Protein AF-A0A953UTH2-F1 (afdb_monomer)

Structure (mmCIF, N/CA/C/O backbone):
data_AF-A0A953UTH2-F1
#
_entry.id   AF-A0A953UTH2-F1
#
loop_
_atom_site.group_PDB
_atom_site.id
_atom_site.type_symbol
_atom_site.label_atom_id
_atom_site.label_alt_id
_atom_site.label_comp_id
_atom_site.label_asym_id
_atom_site.label_entity_id
_atom_site.label_seq_id
_atom_site.pdbx_PDB_ins_code
_atom_site.Cartn_x
_atom_site.Cartn_y
_atom_site.Cartn_z
_atom_site.occupancy
_atom_site.B_iso_or_equiv
_atom_site.auth_seq_id
_atom_site.auth_comp_id
_atom_site.auth_asym_id
_atom_site.auth_atom_id
_atom_site.pdbx_PDB_model_num
ATOM 1 N N . MET A 1 1 ? 0.845 -8.537 -8.048 1.00 80.19 1 MET A N 1
ATOM 2 C CA . MET A 1 1 ? 2.291 -8.497 -7.733 1.00 80.19 1 MET A CA 1
ATOM 3 C C . MET A 1 1 ? 3.089 -8.947 -8.942 1.00 80.19 1 MET A C 1
ATOM 5 O O . MET A 1 1 ? 4.082 -8.308 -9.252 1.00 80.19 1 MET A O 1
ATOM 9 N N . ASP A 1 2 ? 2.593 -9.951 -9.661 1.00 87.56 2 ASP A N 1
ATOM 10 C CA . ASP A 1 2 ? 3.202 -10.517 -10.870 1.00 87.56 2 ASP A CA 1
ATOM 11 C C . ASP A 1 2 ? 3.555 -9.470 -11.932 1.00 87.56 2 ASP A C 1
ATOM 13 O O . ASP A 1 2 ? 4.654 -9.512 -12.459 1.00 87.56 2 ASP A O 1
ATOM 17 N N . GLU A 1 3 ? 2.706 -8.463 -12.167 1.00 87.25 3 GLU A N 1
ATOM 18 C CA . GLU A 1 3 ? 3.009 -7.370 -13.111 1.00 87.25 3 GLU A CA 1
ATOM 19 C C . GLU A 1 3 ? 4.287 -6.587 -12.754 1.00 87.25 3 GLU A C 1
ATOM 21 O O . GLU A 1 3 ? 5.078 -6.258 -13.633 1.00 87.25 3 GLU A O 1
ATOM 26 N N . ILE A 1 4 ? 4.512 -6.304 -11.464 1.00 86.69 4 ILE A N 1
ATOM 27 C CA . ILE A 1 4 ? 5.718 -5.602 -10.991 1.00 86.69 4 ILE A CA 1
ATOM 28 C C . ILE A 1 4 ? 6.945 -6.490 -11.198 1.00 86.69 4 ILE A C 1
ATOM 30 O O . ILE A 1 4 ? 7.982 -6.030 -11.669 1.00 86.69 4 ILE A O 1
ATOM 34 N N . TRP A 1 5 ? 6.818 -7.766 -10.838 1.00 93.25 5 TRP A N 1
ATOM 35 C CA . TRP A 1 5 ? 7.903 -8.730 -10.953 1.00 93.25 5 TRP A CA 1
ATOM 36 C C . TRP A 1 5 ? 8.285 -8.977 -12.417 1.00 93.25 5 TRP A C 1
ATOM 38 O O . TRP A 1 5 ? 9.459 -8.903 -12.762 1.00 93.25 5 TRP A O 1
ATOM 48 N N . GLU A 1 6 ? 7.296 -9.170 -13.291 1.00 90.81 6 GLU A N 1
ATOM 49 C CA . GLU A 1 6 ? 7.459 -9.338 -14.738 1.00 90.81 6 GLU A CA 1
ATOM 50 C C . GLU A 1 6 ? 8.127 -8.119 -15.384 1.00 90.81 6 GLU A C 1
ATOM 52 O O . GLU A 1 6 ? 9.027 -8.267 -16.208 1.00 90.81 6 GLU A O 1
ATOM 57 N N . PHE A 1 7 ? 7.737 -6.909 -14.976 1.00 88.44 7 PHE A N 1
ATOM 58 C CA . PHE A 1 7 ? 8.353 -5.684 -15.478 1.00 88.44 7 PHE A CA 1
ATOM 59 C C . PHE A 1 7 ? 9.834 -5.580 -15.091 1.00 88.44 7 PHE A C 1
ATOM 61 O O . PHE A 1 7 ? 10.669 -5.259 -15.933 1.00 88.44 7 PHE A O 1
ATOM 68 N N . ILE A 1 8 ? 10.176 -5.864 -13.828 1.00 88.94 8 ILE A N 1
ATOM 69 C CA . ILE A 1 8 ? 11.556 -5.735 -13.338 1.00 88.94 8 ILE A CA 1
ATOM 70 C C . ILE A 1 8 ? 12.439 -6.876 -13.856 1.00 88.94 8 ILE A C 1
ATOM 72 O O . ILE A 1 8 ? 13.580 -6.628 -14.244 1.00 88.94 8 ILE A O 1
ATOM 76 N N . ARG A 1 9 ? 11.939 -8.120 -13.903 1.00 93.06 9 ARG A N 1
ATOM 77 C CA . ARG A 1 9 ? 12.760 -9.287 -14.280 1.00 93.06 9 ARG A CA 1
ATOM 78 C C . ARG A 1 9 ? 13.285 -9.220 -15.707 1.00 93.06 9 ARG A C 1
ATOM 80 O O . ARG A 1 9 ? 14.274 -9.881 -16.006 1.00 93.06 9 ARG A O 1
ATOM 87 N N . ALA A 1 10 ? 12.589 -8.488 -16.582 1.00 93.44 10 ALA A N 1
ATOM 88 C CA . ALA A 1 10 ? 13.001 -8.287 -17.964 1.00 93.44 10 ALA A CA 1
ATOM 89 C C . ALA A 1 10 ? 14.379 -7.607 -18.048 1.00 93.44 10 ALA A C 1
ATOM 91 O O . ALA A 1 10 ? 15.106 -7.834 -19.011 1.00 93.44 10 ALA A O 1
ATOM 92 N N . ASP A 1 11 ? 14.735 -6.822 -17.026 1.00 93.19 11 ASP A N 1
ATOM 93 C CA . ASP A 1 11 ? 16.048 -6.199 -16.861 1.00 93.19 11 ASP A CA 1
ATOM 94 C C . ASP A 1 11 ? 16.918 -6.963 -15.846 1.00 93.19 11 ASP A C 1
ATOM 96 O O . ASP A 1 11 ? 18.080 -7.269 -16.111 1.00 93.19 11 ASP A O 1
ATOM 100 N N . ASN A 1 12 ? 16.359 -7.317 -14.679 1.00 93.94 12 ASN A N 1
ATOM 101 C CA . ASN A 1 12 ? 17.104 -7.971 -13.604 1.00 93.94 12 ASN A CA 1
ATOM 102 C C . ASN A 1 12 ? 16.210 -8.839 -12.698 1.00 93.94 12 ASN A C 1
ATOM 104 O O . ASN A 1 12 ? 15.403 -8.336 -11.911 1.00 93.94 12 ASN A O 1
ATOM 108 N N . LEU A 1 13 ? 16.403 -10.160 -12.768 1.00 94.06 13 LEU A N 1
ATOM 109 C CA . LEU A 1 13 ? 15.654 -11.145 -11.982 1.00 94.06 13 LEU A CA 1
ATOM 110 C C . LEU A 1 13 ? 15.862 -10.988 -10.464 1.00 94.06 13 LEU A C 1
ATOM 112 O O . LEU A 1 13 ? 14.887 -10.930 -9.716 1.00 94.06 13 LEU A O 1
ATOM 116 N N . ASP A 1 14 ? 17.108 -10.837 -10.010 1.00 96.12 14 ASP A N 1
ATOM 117 C CA . ASP A 1 14 ? 17.427 -10.683 -8.583 1.00 96.12 14 ASP A CA 1
ATOM 118 C C . ASP A 1 14 ? 16.806 -9.405 -7.998 1.00 96.12 14 ASP A C 1
ATOM 120 O O . ASP A 1 14 ? 16.375 -9.363 -6.840 1.00 96.12 14 ASP A O 1
ATOM 124 N N . ALA A 1 15 ? 16.750 -8.338 -8.800 1.00 93.12 15 ALA A N 1
ATOM 125 C CA . ALA A 1 15 ? 16.095 -7.095 -8.417 1.00 93.12 15 ALA A CA 1
ATOM 126 C C . ALA A 1 15 ? 14.575 -7.269 -8.298 1.00 93.12 15 ALA A C 1
ATOM 128 O O . ALA A 1 15 ? 13.969 -6.674 -7.399 1.00 93.12 15 ALA A O 1
ATOM 129 N N . ALA A 1 16 ? 13.963 -8.087 -9.158 1.00 92.25 16 ALA A N 1
ATOM 130 C CA . ALA A 1 16 ? 12.538 -8.394 -9.101 1.00 92.25 16 ALA A CA 1
ATOM 131 C C . ALA A 1 16 ? 12.195 -9.155 -7.812 1.00 92.25 16 ALA A C 1
ATOM 133 O O . ALA A 1 16 ? 11.324 -8.719 -7.052 1.00 92.25 16 ALA A O 1
ATOM 134 N N . ASP A 1 17 ? 12.944 -10.217 -7.507 1.00 95.31 17 ASP A N 1
ATOM 135 C CA . ASP 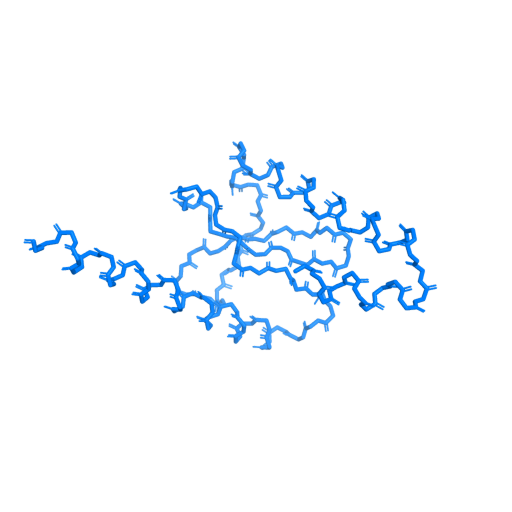A 1 17 ? 12.756 -11.023 -6.296 1.00 95.31 17 ASP A CA 1
ATOM 136 C C . ASP A 1 17 ? 12.938 -10.191 -5.027 1.00 95.31 17 ASP A C 1
ATOM 138 O O . ASP A 1 17 ? 12.085 -10.198 -4.132 1.00 95.31 17 ASP A O 1
ATOM 142 N N . ARG A 1 18 ? 14.014 -9.397 -4.967 1.00 95.69 18 ARG A N 1
ATOM 143 C CA . ARG A 1 18 ? 14.274 -8.510 -3.828 1.00 95.69 18 ARG A CA 1
ATOM 144 C C . ARG A 1 18 ? 13.160 -7.483 -3.649 1.00 95.69 18 ARG A C 1
ATOM 146 O O . ARG A 1 18 ? 12.730 -7.243 -2.523 1.00 95.69 18 ARG A O 1
ATOM 153 N N . THR A 1 19 ? 12.668 -6.898 -4.740 1.00 94.38 19 THR A N 1
ATOM 154 C CA . THR A 1 19 ? 11.593 -5.899 -4.683 1.00 94.38 19 THR A CA 1
ATOM 155 C C . THR A 1 19 ? 10.308 -6.499 -4.119 1.00 94.38 19 THR A C 1
ATOM 157 O O . THR A 1 19 ? 9.706 -5.914 -3.218 1.00 94.38 19 THR A O 1
ATOM 160 N N . ILE A 1 20 ? 9.906 -7.687 -4.582 1.00 95.06 20 ILE A N 1
ATOM 161 C CA . ILE A 1 20 ? 8.720 -8.370 -4.052 1.00 95.06 20 ILE A CA 1
ATOM 162 C C . ILE A 1 20 ? 8.910 -8.746 -2.578 1.00 95.06 20 ILE A C 1
ATOM 164 O O . ILE A 1 20 ? 8.006 -8.519 -1.770 1.00 95.06 20 ILE A O 1
ATOM 168 N N . ALA A 1 21 ? 10.085 -9.254 -2.198 1.00 96.62 21 ALA A N 1
ATOM 169 C CA . ALA A 1 21 ? 10.386 -9.601 -0.811 1.00 96.62 21 ALA A CA 1
ATOM 170 C C . ALA A 1 21 ? 10.302 -8.384 0.129 1.00 96.62 21 ALA A C 1
ATOM 172 O O . ALA A 1 21 ? 9.695 -8.469 1.199 1.00 96.62 21 ALA A O 1
ATOM 173 N N . GLU A 1 22 ? 10.853 -7.237 -0.276 1.00 96.69 22 GLU A N 1
ATOM 174 C CA . GLU A 1 22 ? 10.796 -5.995 0.500 1.00 96.69 22 GLU A CA 1
ATOM 175 C C . GLU A 1 22 ? 9.358 -5.464 0.628 1.00 96.69 22 GLU A C 1
ATOM 177 O O . GLU A 1 22 ? 8.944 -5.086 1.726 1.00 96.69 22 GLU A O 1
ATOM 182 N N . ILE A 1 23 ? 8.561 -5.501 -0.449 1.00 95.81 23 ILE A N 1
ATOM 183 C CA . ILE A 1 23 ? 7.141 -5.108 -0.421 1.00 95.81 23 ILE A CA 1
ATOM 184 C C . ILE A 1 23 ? 6.352 -5.989 0.555 1.00 95.81 23 ILE A C 1
ATOM 186 O O . ILE A 1 23 ? 5.612 -5.476 1.398 1.00 95.81 23 ILE A O 1
ATOM 190 N N . LEU A 1 24 ? 6.525 -7.312 0.480 1.00 95.38 24 LEU A N 1
ATOM 191 C CA . LEU A 1 24 ? 5.852 -8.254 1.377 1.00 95.38 24 LEU A CA 1
ATOM 192 C C . LEU A 1 24 ? 6.285 -8.062 2.833 1.00 95.38 24 LEU A C 1
ATOM 194 O O . LEU A 1 24 ? 5.442 -8.107 3.731 1.00 95.38 24 LEU A O 1
ATOM 198 N N . SER A 1 25 ? 7.574 -7.816 3.073 1.00 96.50 25 SER A N 1
ATOM 199 C CA . SER A 1 25 ? 8.091 -7.485 4.402 1.00 96.50 25 SER A CA 1
ATOM 200 C C . SER A 1 25 ? 7.433 -6.214 4.945 1.00 96.50 25 SER A C 1
ATOM 202 O O . SER A 1 25 ? 6.878 -6.230 6.043 1.00 96.50 25 SER A O 1
ATOM 204 N N . GLY A 1 26 ? 7.372 -5.149 4.136 1.00 95.31 26 GLY A N 1
ATOM 205 C CA . GLY A 1 26 ? 6.700 -3.898 4.485 1.00 95.31 26 GLY A CA 1
ATOM 206 C C . GLY A 1 26 ? 5.238 -4.108 4.876 1.00 95.31 26 GLY A C 1
ATOM 207 O O . GLY A 1 26 ? 4.822 -3.647 5.937 1.00 95.31 26 GLY A O 1
ATOM 208 N N . ILE A 1 27 ? 4.478 -4.882 4.093 1.00 94.56 27 ILE A N 1
ATOM 209 C CA . ILE A 1 27 ? 3.080 -5.223 4.411 1.00 94.56 27 ILE A CA 1
ATOM 210 C C . ILE A 1 27 ? 2.978 -5.972 5.745 1.00 94.56 27 ILE A C 1
ATOM 212 O O . ILE A 1 27 ? 2.117 -5.650 6.562 1.00 94.56 27 ILE A O 1
ATOM 216 N N . ARG A 1 28 ? 3.866 -6.940 6.006 1.00 94.94 28 ARG A N 1
ATOM 217 C CA . ARG A 1 28 ? 3.870 -7.696 7.271 1.00 94.94 28 ARG A CA 1
ATOM 218 C C . ARG A 1 28 ? 4.089 -6.796 8.485 1.00 94.94 28 ARG A C 1
ATOM 220 O O . ARG A 1 28 ? 3.480 -7.051 9.519 1.00 94.94 28 ARG A O 1
ATOM 227 N N . THR A 1 29 ? 4.880 -5.726 8.362 1.00 94.19 29 THR A N 1
ATOM 228 C CA . THR A 1 29 ? 5.061 -4.763 9.467 1.00 94.19 29 THR A CA 1
ATOM 229 C C . THR A 1 29 ? 3.788 -3.978 9.797 1.00 94.19 29 THR A C 1
ATOM 231 O O . THR A 1 29 ? 3.619 -3.545 10.934 1.00 94.19 29 THR A O 1
ATOM 234 N N . LEU A 1 30 ? 2.866 -3.830 8.836 1.00 94.38 30 LEU A N 1
ATOM 235 C CA . LEU A 1 30 ? 1.607 -3.103 9.030 1.00 94.38 30 LEU A CA 1
ATOM 236 C C . LEU A 1 30 ? 0.561 -3.905 9.798 1.00 94.38 30 LEU A C 1
ATOM 238 O O . LEU A 1 30 ? -0.317 -3.308 10.408 1.00 94.38 30 LEU A O 1
ATOM 242 N N . VAL A 1 31 ? 0.630 -5.238 9.773 1.00 91.69 31 VAL A N 1
ATOM 243 C CA . VAL A 1 31 ? -0.350 -6.099 10.452 1.00 91.69 31 VAL A CA 1
ATOM 244 C C . VAL A 1 31 ? -0.434 -5.804 11.957 1.00 91.69 31 VAL A C 1
ATOM 246 O O . VAL A 1 31 ? -1.541 -5.564 12.437 1.00 91.69 31 VAL A O 1
ATOM 249 N N . PRO A 1 32 ? 0.681 -5.771 12.716 1.00 94.19 32 PRO A N 1
ATOM 250 C CA . PRO A 1 32 ? 0.634 -5.404 14.131 1.00 94.19 32 PRO A CA 1
ATOM 251 C C . PRO A 1 32 ? 0.451 -3.896 14.372 1.00 94.19 32 PRO A C 1
ATOM 253 O O . PRO A 1 32 ? -0.048 -3.513 15.428 1.00 94.19 32 PRO A O 1
ATOM 256 N N . PHE A 1 33 ? 0.828 -3.038 13.415 1.00 93.06 33 PHE A N 1
ATOM 257 C CA . PHE A 1 33 ? 0.829 -1.578 13.579 1.00 93.06 33 PHE A CA 1
ATOM 258 C C . PHE A 1 33 ? 0.150 -0.846 12.406 1.00 93.06 33 PHE A C 1
ATOM 260 O O . PHE A 1 33 ? 0.782 -0.039 11.717 1.00 93.06 33 PHE A O 1
ATOM 267 N N . PRO A 1 34 ? -1.162 -1.046 12.180 1.00 92.19 34 PRO A N 1
ATOM 268 C CA . PRO A 1 34 ? -1.859 -0.475 11.023 1.00 92.19 34 PRO A CA 1
ATOM 269 C C . PRO A 1 34 ? -1.942 1.061 11.058 1.00 92.19 34 PRO A C 1
ATOM 271 O O . PRO A 1 34 ? -2.222 1.705 10.052 1.00 92.19 34 PRO A O 1
ATOM 274 N N . GLY A 1 35 ? -1.683 1.688 12.208 1.00 92.81 35 GLY A N 1
ATOM 275 C CA . GLY A 1 35 ? -1.692 3.143 12.352 1.00 92.81 35 GLY A CA 1
ATOM 276 C C . GLY A 1 35 ? -0.448 3.866 11.817 1.00 92.81 35 GLY A C 1
ATOM 277 O O . GLY A 1 35 ? -0.491 5.090 11.700 1.00 92.81 35 GLY A O 1
ATOM 278 N N . GLN A 1 36 ? 0.644 3.158 11.498 1.00 92.00 36 GLN A N 1
ATOM 279 C CA . GLN A 1 36 ? 1.951 3.786 11.233 1.00 92.00 36 GLN A CA 1
ATOM 280 C C . GLN A 1 36 ? 2.066 4.479 9.864 1.00 92.00 36 GLN A C 1
ATOM 282 O O . GLN A 1 36 ? 2.946 5.310 9.664 1.00 92.00 36 GLN A O 1
ATOM 287 N N . GLY A 1 37 ? 1.197 4.142 8.906 1.00 91.81 37 GLY A N 1
ATOM 288 C CA . GLY A 1 37 ? 1.233 4.740 7.569 1.00 91.81 37 GLY A CA 1
ATOM 289 C C . GLY A 1 37 ? 0.706 6.171 7.536 1.00 91.81 37 GLY A C 1
ATOM 290 O O . GLY A 1 37 ? -0.155 6.561 8.333 1.00 91.81 37 GLY A O 1
ATOM 291 N N . HIS A 1 38 ? 1.175 6.940 6.555 1.00 91.00 38 HIS A N 1
ATOM 292 C CA . HIS A 1 38 ? 0.671 8.280 6.282 1.00 91.00 38 HIS A CA 1
ATOM 293 C C . HIS A 1 38 ? -0.793 8.209 5.867 1.00 91.00 38 HIS A C 1
ATOM 295 O O . HIS A 1 38 ? -1.173 7.356 5.070 1.00 91.00 38 HIS A O 1
ATOM 301 N N . ARG A 1 39 ? -1.626 9.104 6.401 1.00 88.00 39 ARG A N 1
ATOM 302 C CA . ARG A 1 39 ? -3.004 9.236 5.922 1.00 88.00 39 ARG A CA 1
ATOM 303 C C . ARG A 1 39 ? -2.977 9.680 4.466 1.00 88.00 39 ARG A C 1
ATOM 305 O O . ARG A 1 39 ? -2.168 10.531 4.104 1.00 88.00 39 ARG A O 1
ATOM 312 N N . CYS A 1 40 ? -3.899 9.146 3.680 1.00 78.38 40 CYS A N 1
ATOM 313 C CA . CYS A 1 40 ? -4.155 9.593 2.322 1.00 78.38 40 CYS A CA 1
ATOM 314 C C . CYS A 1 40 ? -5.506 10.329 2.289 1.00 78.38 40 CYS A C 1
ATOM 316 O O . CYS A 1 40 ? -6.480 9.787 1.762 1.00 78.38 40 CYS A O 1
ATOM 318 N N . PRO A 1 41 ? -5.619 11.507 2.943 1.00 63.09 41 PRO A N 1
ATOM 319 C CA . PRO A 1 41 ? -6.835 12.293 2.838 1.00 63.09 41 PRO A CA 1
ATOM 320 C C . PRO A 1 41 ? -7.013 12.701 1.369 1.00 63.09 41 PRO A C 1
ATOM 322 O O . PRO A 1 41 ? -6.035 12.948 0.667 1.00 63.09 41 PRO A O 1
ATOM 325 N N . ASP A 1 42 ? -8.259 12.722 0.910 1.00 63.25 42 ASP A N 1
ATOM 326 C CA . ASP A 1 42 ? -8.696 13.260 -0.388 1.00 63.25 42 ASP A CA 1
ATOM 327 C C . ASP A 1 42 ? -8.624 12.335 -1.615 1.00 63.25 42 ASP A C 1
ATOM 329 O O . ASP A 1 42 ? -9.070 12.734 -2.693 1.00 63.25 42 ASP A O 1
ATOM 333 N N . LEU A 1 43 ? -8.142 11.089 -1.502 1.00 66.62 43 LEU A N 1
ATOM 334 C CA . LEU A 1 43 ? -8.162 10.164 -2.652 1.00 66.62 43 LEU A CA 1
ATOM 335 C C . LEU A 1 43 ? -9.356 9.194 -2.662 1.00 66.62 43 LEU A C 1
ATOM 337 O O . LEU A 1 43 ? -9.773 8.784 -3.750 1.00 66.62 43 LEU A O 1
ATOM 341 N N . THR A 1 44 ? -9.922 8.863 -1.497 1.00 67.50 44 THR A N 1
ATOM 342 C CA . THR A 1 44 ? -10.921 7.789 -1.290 1.00 67.50 44 THR A CA 1
ATOM 343 C C . THR A 1 44 ? -11.974 8.152 -0.241 1.00 67.50 44 THR A C 1
ATOM 345 O O . THR A 1 44 ? -11.759 9.070 0.549 1.00 67.50 44 THR A O 1
ATOM 348 N N . SER A 1 45 ? -13.107 7.437 -0.214 1.00 71.38 45 SER A N 1
ATOM 349 C CA . SER A 1 45 ? -14.177 7.667 0.777 1.00 71.38 45 SER A CA 1
ATOM 350 C C . SER A 1 45 ? -13.859 7.100 2.165 1.00 71.38 45 SER A C 1
ATOM 352 O O . SER A 1 45 ? -14.299 7.652 3.172 1.00 71.38 45 SER A O 1
ATOM 354 N N . ARG A 1 46 ? -13.068 6.025 2.244 1.00 74.56 46 ARG A N 1
ATOM 355 C CA . ARG A 1 46 ? -12.522 5.471 3.489 1.00 74.56 46 ARG A CA 1
ATOM 356 C C . ARG A 1 46 ? -11.170 6.104 3.835 1.00 74.56 46 ARG A C 1
ATOM 358 O O . ARG A 1 46 ? -10.409 6.469 2.931 1.00 74.56 46 ARG A O 1
ATOM 365 N N . PRO A 1 47 ? -10.821 6.170 5.136 1.00 80.88 47 PRO A N 1
ATOM 366 C CA . PRO A 1 47 ? -9.525 6.653 5.594 1.00 80.88 47 PRO A CA 1
ATOM 367 C C . PRO A 1 47 ? -8.426 5.633 5.267 1.00 80.88 47 PRO A C 1
ATOM 369 O O . PRO A 1 47 ? -8.028 4.823 6.103 1.00 80.88 47 PRO A O 1
ATOM 372 N N . LEU A 1 48 ? -7.922 5.663 4.034 1.00 89.38 48 LEU A N 1
ATOM 373 C CA . LEU A 1 48 ? -6.765 4.863 3.655 1.00 89.38 48 LEU A CA 1
ATOM 374 C C . LEU A 1 48 ? -5.478 5.448 4.236 1.00 89.38 48 LEU A C 1
ATOM 376 O O . LEU A 1 48 ? -5.319 6.661 4.428 1.00 89.38 48 LEU A O 1
ATOM 380 N N . ARG A 1 49 ? -4.527 4.552 4.481 1.00 92.50 49 ARG A N 1
ATOM 381 C CA . ARG A 1 49 ? -3.148 4.887 4.814 1.00 92.50 49 ARG A CA 1
ATOM 382 C C . ARG A 1 49 ? 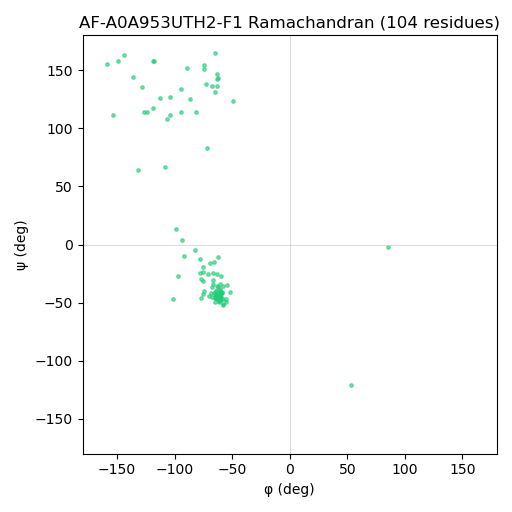-2.207 4.343 3.757 1.00 92.50 49 ARG A C 1
ATOM 384 O O . ARG A 1 49 ? -2.535 3.403 3.037 1.00 92.50 49 ARG A O 1
ATOM 391 N N . SER A 1 50 ? -1.025 4.936 3.681 1.00 92.31 50 SER A N 1
ATOM 392 C CA . SER A 1 50 ? 0.024 4.505 2.773 1.00 92.31 50 SER A CA 1
ATOM 393 C C . SER A 1 50 ? 1.392 4.476 3.432 1.00 92.31 50 SER A C 1
ATOM 395 O O . SER A 1 50 ? 1.726 5.347 4.237 1.00 92.31 50 SER A O 1
ATOM 397 N N . ILE A 1 51 ? 2.202 3.501 3.036 1.00 94.75 51 ILE A N 1
ATOM 398 C CA . ILE A 1 51 ? 3.649 3.496 3.268 1.00 94.75 51 ILE A CA 1
ATOM 399 C C . ILE A 1 51 ? 4.380 3.475 1.928 1.00 94.75 51 ILE A C 1
ATOM 401 O O . ILE A 1 51 ? 3.818 3.044 0.919 1.00 94.75 51 ILE A O 1
ATOM 405 N N . LEU A 1 52 ? 5.631 3.923 1.931 1.00 94.19 52 LEU A N 1
ATOM 406 C CA . LEU A 1 52 ? 6.525 3.812 0.788 1.00 94.19 52 LEU A CA 1
ATOM 407 C C . LEU A 1 52 ? 7.532 2.691 1.060 1.00 94.19 52 LEU A C 1
ATOM 409 O O . LEU A 1 52 ? 8.192 2.688 2.097 1.00 94.19 52 LEU A O 1
ATOM 413 N N . VAL A 1 53 ? 7.642 1.750 0.128 1.00 95.06 53 VAL A N 1
ATOM 414 C CA . VAL A 1 53 ? 8.677 0.714 0.115 1.00 95.06 53 VAL A CA 1
ATOM 415 C C . VAL A 1 53 ? 9.397 0.824 -1.218 1.00 95.06 53 VAL A C 1
ATOM 417 O O . VAL A 1 53 ? 8.797 0.605 -2.271 1.00 95.06 53 VAL A O 1
ATOM 420 N N . ARG A 1 54 ? 10.679 1.202 -1.185 1.00 91.94 54 ARG A N 1
ATOM 421 C CA . ARG A 1 54 ? 11.441 1.593 -2.383 1.00 91.94 54 ARG A CA 1
ATOM 422 C C . ARG A 1 54 ? 10.712 2.694 -3.163 1.00 91.94 54 ARG A C 1
ATOM 424 O O . ARG A 1 54 ? 10.428 3.754 -2.620 1.00 91.94 54 ARG A O 1
ATOM 431 N N . GLU A 1 55 ? 10.389 2.426 -4.423 1.00 91.88 55 GLU A N 1
ATOM 432 C CA . GLU A 1 55 ? 9.645 3.315 -5.308 1.00 91.88 55 GLU A CA 1
ATOM 433 C C . GLU A 1 55 ? 8.157 2.947 -5.391 1.00 91.88 55 GLU A C 1
ATOM 435 O O . GLU A 1 55 ? 7.464 3.440 -6.277 1.00 91.88 55 GLU A O 1
ATOM 440 N N . TYR A 1 56 ? 7.650 2.088 -4.501 1.00 93.00 56 TYR A N 1
ATOM 441 C CA . TYR A 1 56 ? 6.265 1.621 -4.500 1.00 93.00 56 TYR A CA 1
ATOM 442 C C . TYR A 1 56 ? 5.500 2.130 -3.283 1.00 93.00 56 TYR A C 1
ATOM 444 O O . TYR A 1 56 ? 5.883 1.916 -2.133 1.00 93.00 56 TYR A O 1
ATOM 452 N N . LEU A 1 57 ? 4.373 2.779 -3.545 1.00 92.75 57 LEU A N 1
ATOM 453 C CA . LEU A 1 57 ? 3.396 3.170 -2.549 1.00 92.75 57 LEU A CA 1
ATOM 454 C C . LEU A 1 57 ? 2.421 2.019 -2.307 1.00 92.75 57 LEU A C 1
ATOM 456 O O . LEU A 1 57 ? 1.778 1.523 -3.232 1.00 92.75 57 LEU A O 1
ATOM 460 N N . ILE A 1 58 ? 2.290 1.621 -1.048 1.00 94.19 58 ILE A N 1
ATOM 461 C CA . ILE A 1 58 ? 1.383 0.566 -0.603 1.00 94.19 58 ILE A CA 1
ATOM 462 C C . ILE A 1 58 ? 0.223 1.239 0.116 1.00 94.19 58 ILE A C 1
ATOM 464 O O . ILE A 1 58 ? 0.405 1.750 1.219 1.00 94.19 58 ILE A O 1
ATOM 468 N N . ALA A 1 59 ? -0.954 1.248 -0.505 1.00 93.12 59 ALA A N 1
ATOM 469 C CA . ALA A 1 59 ? -2.181 1.790 0.065 1.00 93.12 59 ALA A CA 1
ATOM 470 C C . ALA A 1 59 ? -2.997 0.680 0.732 1.00 93.12 59 ALA A C 1
ATOM 472 O O . ALA A 1 59 ? -3.205 -0.386 0.146 1.00 93.12 59 ALA A O 1
ATOM 473 N N . TYR A 1 60 ? -3.482 0.929 1.944 1.00 93.69 60 TYR A N 1
ATOM 474 C CA . TYR A 1 60 ? -4.194 -0.057 2.750 1.00 93.69 60 TYR A CA 1
ATOM 475 C C . TYR A 1 60 ? -5.249 0.589 3.654 1.00 93.69 60 TYR A C 1
ATOM 477 O O . TYR A 1 60 ? -5.176 1.776 3.979 1.00 93.69 60 TYR A O 1
ATOM 485 N N . ALA A 1 61 ? -6.234 -0.208 4.062 1.00 92.00 61 ALA A N 1
ATOM 486 C CA . ALA A 1 61 ? -7.255 0.186 5.023 1.00 92.00 61 ALA A CA 1
ATOM 487 C C . ALA A 1 61 ? -6.828 -0.258 6.435 1.00 92.00 61 ALA A C 1
ATOM 489 O O . ALA A 1 61 ? -6.741 -1.464 6.679 1.00 92.00 61 ALA A O 1
ATOM 490 N N . PRO A 1 62 ? -6.555 0.676 7.365 1.00 91.94 62 PRO A N 1
ATOM 491 C CA . PRO A 1 62 ? -6.059 0.336 8.700 1.00 91.94 62 PRO A CA 1
ATOM 492 C C . PRO A 1 62 ? -7.114 -0.331 9.591 1.00 91.94 62 PRO A C 1
ATOM 494 O O . PRO A 1 62 ? -6.757 -1.078 10.497 1.00 91.94 62 PRO A O 1
ATOM 497 N N . ASP A 1 63 ? -8.397 -0.082 9.321 1.00 89.50 63 ASP A N 1
ATOM 498 C CA . ASP A 1 63 ? -9.511 -0.570 10.143 1.00 89.50 63 ASP A CA 1
ATOM 499 C C . ASP A 1 63 ? -10.058 -1.927 9.664 1.00 89.50 63 ASP A C 1
ATOM 501 O O . ASP A 1 63 ? -10.865 -2.558 10.349 1.00 89.50 63 ASP A O 1
ATOM 505 N N . ALA A 1 64 ? -9.621 -2.393 8.488 1.00 88.50 64 ALA A N 1
ATOM 506 C CA . ALA A 1 64 ? -10.044 -3.672 7.932 1.00 88.50 64 ALA A CA 1
ATOM 507 C C . ALA A 1 64 ? -9.405 -4.841 8.695 1.00 88.50 64 ALA A C 1
ATOM 509 O O . ALA A 1 64 ? -8.214 -4.822 9.015 1.00 88.50 64 ALA A O 1
ATOM 510 N N . LYS A 1 65 ? -10.203 -5.882 8.960 1.00 86.81 65 LYS A N 1
ATOM 511 C CA . LYS A 1 65 ? -9.768 -7.112 9.630 1.00 86.81 65 LYS A CA 1
ATOM 512 C C . LYS A 1 65 ? -10.159 -8.319 8.765 1.00 86.81 65 LYS A C 1
ATOM 514 O O . LYS A 1 65 ? -11.355 -8.549 8.604 1.00 86.81 65 LYS A O 1
ATOM 519 N N . PRO A 1 66 ? -9.195 -9.083 8.215 1.00 86.81 66 PRO A N 1
ATOM 520 C CA . PRO A 1 66 ? -7.743 -8.854 8.253 1.00 86.81 66 PRO A CA 1
ATOM 521 C C . PRO A 1 66 ? -7.321 -7.578 7.497 1.00 86.81 66 PRO A C 1
ATOM 523 O O . PRO A 1 66 ? -8.102 -7.036 6.714 1.00 86.81 66 PRO A O 1
ATOM 526 N N . LEU A 1 67 ? -6.082 -7.114 7.733 1.00 91.12 67 LEU A N 1
ATOM 527 C CA . LEU A 1 67 ? -5.515 -5.926 7.080 1.00 91.12 67 LEU A CA 1
ATOM 528 C C . LEU A 1 67 ? -5.723 -6.010 5.565 1.00 91.12 67 LEU A C 1
ATOM 530 O O . LEU A 1 67 ? -5.275 -6.958 4.918 1.00 91.12 67 LEU A O 1
ATOM 534 N N . TRP A 1 68 ? -6.364 -4.994 4.996 1.00 91.69 68 TRP A N 1
ATOM 535 C CA . TRP A 1 68 ? -6.658 -4.978 3.573 1.00 91.69 68 TRP A CA 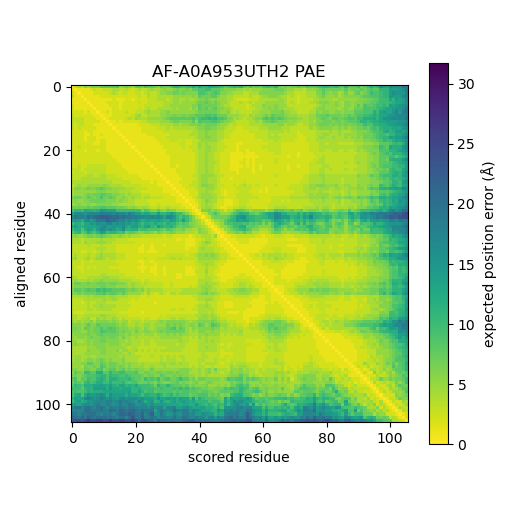1
ATOM 536 C C . TRP A 1 68 ? -5.720 -4.039 2.821 1.00 91.69 68 TRP A C 1
ATOM 538 O O . TRP A 1 68 ? -5.801 -2.817 2.951 1.00 91.69 68 TRP A O 1
ATOM 548 N N . VAL A 1 69 ? -4.843 -4.622 2.003 1.00 92.81 69 VAL A N 1
ATOM 549 C CA . VAL A 1 69 ? -4.016 -3.884 1.045 1.00 92.81 69 VAL A CA 1
ATOM 550 C C . VAL A 1 69 ? -4.854 -3.599 -0.199 1.00 92.81 69 VAL A C 1
ATOM 552 O O . VAL A 1 69 ? -5.232 -4.513 -0.928 1.00 92.81 69 VAL A O 1
ATOM 555 N N . VAL A 1 70 ? -5.140 -2.322 -0.442 1.00 92.00 70 VAL A N 1
ATOM 556 C CA . VAL A 1 70 ? -5.957 -1.857 -1.571 1.00 92.00 70 VAL A CA 1
ATOM 557 C C . VAL A 1 70 ? -5.139 -1.883 -2.859 1.00 92.00 70 VAL A C 1
ATOM 559 O O . VAL A 1 70 ? -5.598 -2.347 -3.906 1.00 92.00 70 VAL A O 1
ATOM 562 N N . ALA A 1 71 ? -3.905 -1.381 -2.806 1.00 91.62 71 ALA A N 1
ATOM 563 C CA . ALA A 1 71 ? -3.040 -1.334 -3.975 1.00 91.62 71 ALA A CA 1
ATOM 564 C C . ALA A 1 71 ? -1.559 -1.227 -3.621 1.00 91.62 71 ALA A C 1
ATOM 566 O O . ALA A 1 71 ? -1.187 -0.677 -2.587 1.00 91.62 71 ALA A O 1
ATOM 567 N N . VAL A 1 72 ? -0.727 -1.693 -4.551 1.00 93.50 72 VAL A N 1
ATOM 568 C CA . VAL A 1 72 ? 0.701 -1.380 -4.622 1.00 93.50 72 VAL A CA 1
ATOM 569 C C . VAL A 1 72 ? 0.929 -0.679 -5.950 1.00 93.50 72 VAL A C 1
ATOM 571 O O . VAL A 1 72 ? 0.615 -1.235 -7.000 1.00 93.50 72 VAL A O 1
ATOM 574 N N . ILE A 1 73 ? 1.374 0.572 -5.890 1.00 90.69 73 ILE A N 1
ATOM 575 C CA . ILE A 1 73 ? 1.438 1.488 -7.030 1.00 90.69 73 ILE A CA 1
ATOM 576 C C . ILE A 1 73 ? 2.843 2.067 -7.099 1.00 90.69 73 ILE A C 1
ATOM 578 O O . ILE A 1 73 ? 3.388 2.488 -6.085 1.00 90.69 73 ILE A O 1
ATOM 58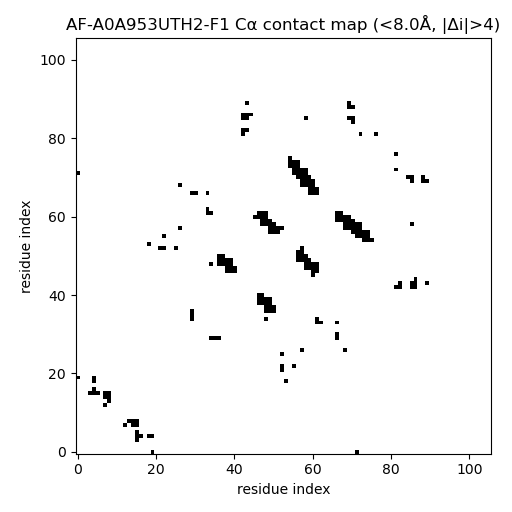2 N N . HIS A 1 74 ? 3.435 2.136 -8.285 1.00 89.81 74 HIS A N 1
ATOM 583 C CA . HIS A 1 74 ? 4.716 2.815 -8.446 1.00 89.81 74 HIS A CA 1
ATOM 584 C C . HIS A 1 74 ? 4.561 4.319 -8.152 1.00 89.81 74 HIS A C 1
ATOM 586 O O . HIS A 1 74 ? 3.681 4.981 -8.698 1.00 89.81 74 HIS A O 1
ATOM 592 N N . GLY A 1 75 ? 5.438 4.886 -7.326 1.00 84.81 75 GLY A N 1
ATOM 593 C CA . GLY A 1 75 ? 5.415 6.283 -6.877 1.00 84.81 75 GLY A CA 1
ATOM 594 C C . GLY A 1 75 ? 5.570 7.329 -7.985 1.00 84.81 75 GLY A C 1
ATOM 595 O O . GLY A 1 75 ? 5.317 8.504 -7.749 1.00 84.81 75 GLY A O 1
ATOM 596 N N . ARG A 1 76 ? 5.931 6.919 -9.208 1.00 86.50 76 ARG A N 1
ATOM 597 C CA . ARG A 1 76 ? 5.940 7.790 -10.394 1.00 86.50 76 ARG A CA 1
ATOM 598 C C . ARG A 1 76 ? 4.561 7.935 -11.045 1.00 86.50 76 ARG A C 1
ATOM 600 O O . ARG A 1 76 ? 4.413 8.691 -12.003 1.00 86.50 76 ARG A O 1
ATOM 607 N N . CYS A 1 77 ? 3.555 7.217 -10.555 1.00 84.94 77 CYS A N 1
ATOM 608 C CA . CYS A 1 77 ? 2.183 7.357 -11.012 1.00 84.94 77 CYS A CA 1
ATOM 609 C C . CYS A 1 77 ? 1.629 8.734 -10.615 1.00 84.94 77 CYS A C 1
ATOM 611 O O . CYS A 1 77 ? 1.815 9.185 -9.488 1.00 84.94 77 CYS A O 1
ATOM 613 N N . SER A 1 78 ? 0.919 9.409 -11.526 1.00 87.38 78 SER A N 1
ATOM 614 C CA . SER A 1 78 ? 0.332 10.713 -11.195 1.00 87.38 78 SER A CA 1
ATOM 615 C C . SER A 1 78 ? -0.719 10.578 -10.078 1.00 87.38 78 SER A C 1
ATOM 617 O O . SER A 1 78 ? -1.463 9.588 -10.066 1.00 87.38 78 SER A O 1
ATOM 619 N N . PRO A 1 79 ? -0.871 11.584 -9.192 1.00 81.62 79 PRO A N 1
ATOM 620 C CA . PRO A 1 79 ? -1.853 11.536 -8.107 1.00 81.62 79 PRO A CA 1
ATOM 621 C C . PRO A 1 79 ? -3.285 11.265 -8.586 1.00 81.62 79 PRO A C 1
ATOM 623 O O . PRO A 1 79 ? -4.034 10.548 -7.931 1.00 81.62 79 PRO A O 1
ATOM 626 N N . ARG A 1 80 ? -3.663 11.781 -9.766 1.00 84.69 80 ARG A N 1
ATOM 627 C CA . ARG A 1 80 ? -4.993 11.558 -10.361 1.00 84.69 80 ARG A CA 1
ATOM 628 C C . ARG A 1 80 ? -5.234 10.092 -10.717 1.00 84.69 80 ARG A C 1
ATOM 630 O O . ARG A 1 80 ? -6.302 9.564 -10.416 1.00 84.69 80 ARG A O 1
ATOM 637 N N . VAL A 1 81 ? -4.247 9.444 -11.337 1.00 87.62 81 VAL A N 1
ATOM 638 C CA . VAL A 1 81 ? -4.334 8.024 -11.710 1.00 87.62 81 VAL A CA 1
ATOM 639 C C . VAL A 1 81 ? -4.337 7.152 -10.459 1.00 87.62 81 VAL A C 1
ATOM 641 O O . VAL A 1 81 ? -5.160 6.247 -10.355 1.00 87.62 81 VAL A O 1
ATOM 644 N N . MET A 1 82 ? -3.502 7.475 -9.467 1.00 85.25 82 MET A N 1
ATOM 645 C CA . MET A 1 82 ? -3.524 6.791 -8.171 1.00 85.25 82 MET A CA 1
ATOM 646 C C . MET A 1 82 ? -4.916 6.854 -7.540 1.00 85.25 82 MET A C 1
ATOM 648 O O . MET A 1 82 ? -5.473 5.824 -7.176 1.00 85.25 82 MET A O 1
ATOM 652 N N . ALA A 1 83 ? -5.516 8.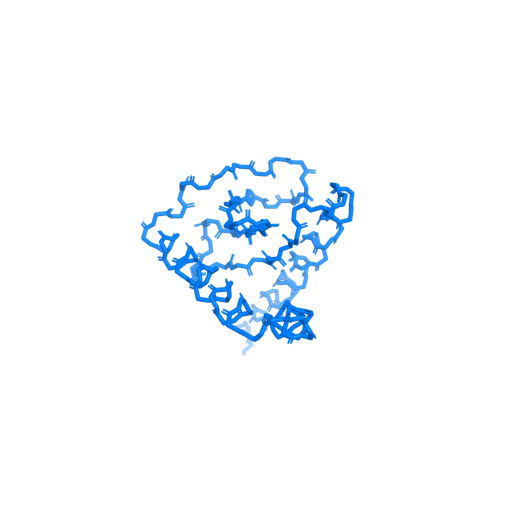045 -7.482 1.00 85.38 83 ALA A N 1
ATOM 653 C CA . ALA A 1 83 ? -6.849 8.239 -6.925 1.00 85.38 83 ALA A CA 1
ATOM 654 C C . ALA A 1 83 ? -7.916 7.406 -7.655 1.00 85.38 83 ALA A C 1
ATOM 656 O O . ALA A 1 83 ? -8.783 6.810 -7.021 1.00 85.38 83 ALA A O 1
ATOM 657 N N . ALA A 1 84 ? -7.847 7.339 -8.988 1.00 87.12 84 ALA A N 1
ATOM 658 C CA . ALA A 1 84 ? -8.770 6.542 -9.792 1.00 87.12 84 ALA A CA 1
ATOM 659 C C . ALA A 1 84 ? -8.638 5.036 -9.508 1.00 87.12 84 ALA A C 1
ATOM 661 O O . ALA A 1 84 ? -9.652 4.359 -9.323 1.00 87.12 84 ALA A O 1
ATOM 662 N N . ILE A 1 85 ? -7.405 4.524 -9.412 1.00 88.44 85 ILE A N 1
ATOM 663 C CA . ILE A 1 85 ? -7.135 3.122 -9.062 1.00 88.44 85 ILE A CA 1
ATOM 664 C C . ILE A 1 85 ? -7.677 2.812 -7.664 1.00 88.44 85 ILE A C 1
ATOM 666 O O . ILE A 1 85 ? -8.381 1.819 -7.487 1.00 88.44 85 ILE A O 1
ATOM 670 N N . LEU A 1 86 ? -7.376 3.665 -6.679 1.00 88.12 86 LEU A N 1
ATOM 671 C CA . LEU A 1 86 ? -7.784 3.444 -5.292 1.00 88.12 86 LEU A CA 1
ATOM 672 C C . LEU A 1 86 ? -9.307 3.455 -5.137 1.00 88.12 86 LEU A C 1
ATOM 674 O O . LEU A 1 86 ? -9.844 2.523 -4.547 1.00 88.12 86 LEU A O 1
ATOM 678 N N . ARG A 1 87 ? -10.009 4.430 -5.732 1.00 86.44 87 ARG A N 1
ATOM 679 C CA . ARG A 1 87 ? -11.481 4.470 -5.708 1.00 86.44 87 ARG A CA 1
ATOM 680 C C . ARG A 1 87 ? -12.105 3.249 -6.368 1.00 86.44 87 ARG A C 1
ATOM 682 O O . ARG A 1 87 ? -13.010 2.653 -5.802 1.00 86.44 87 ARG A O 1
ATOM 689 N N . SER A 1 88 ? -11.611 2.848 -7.538 1.00 86.50 88 SER A N 1
ATOM 690 C CA . SER A 1 88 ? -12.174 1.697 -8.261 1.00 86.50 88 SER A CA 1
ATOM 691 C C . SER A 1 88 ? -12.078 0.409 -7.435 1.00 86.50 88 SER A C 1
ATOM 693 O O . SER A 1 88 ? -13.022 -0.374 -7.379 1.00 86.50 88 SER A O 1
ATOM 695 N N . ARG A 1 89 ? -10.953 0.210 -6.738 1.00 87.19 89 ARG A N 1
ATOM 696 C CA . ARG A 1 89 ? -10.740 -0.957 -5.868 1.00 87.19 89 ARG A CA 1
ATOM 697 C C . ARG A 1 89 ? -11.500 -0.865 -4.547 1.00 87.19 89 ARG A C 1
ATOM 699 O O . ARG A 1 89 ? -11.918 -1.892 -4.021 1.00 87.19 89 ARG A O 1
ATOM 706 N N . GLU A 1 90 ? -11.690 0.347 -4.027 1.00 82.44 90 GLU A N 1
ATOM 707 C C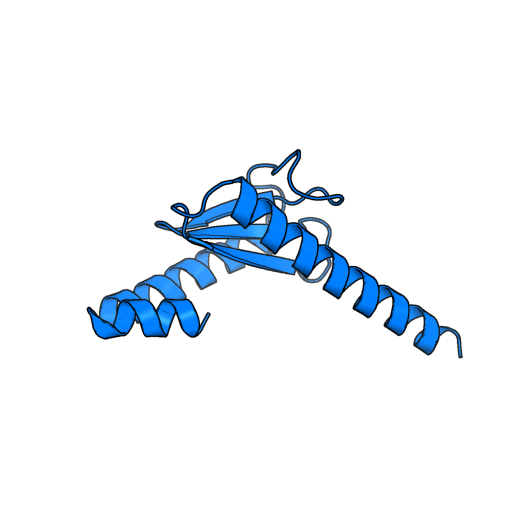A . GLU A 1 90 ? -12.578 0.611 -2.894 1.00 82.44 90 GLU A CA 1
ATOM 708 C C . GLU A 1 90 ? -14.011 0.165 -3.197 1.00 82.44 90 GLU A C 1
ATOM 710 O O . GLU A 1 90 ? -14.561 -0.642 -2.449 1.00 82.44 90 GLU A O 1
ATOM 715 N N . TYR A 1 91 ? -14.573 0.604 -4.326 1.00 77.88 91 TYR A N 1
ATOM 716 C CA . TYR A 1 91 ? -15.925 0.227 -4.746 1.00 77.88 91 TYR A CA 1
ATOM 717 C C . TYR A 1 91 ? -16.092 -1.283 -4.934 1.00 77.88 91 TYR A C 1
ATOM 719 O O . TYR A 1 91 ? -17.044 -1.848 -4.403 1.00 77.88 91 TYR A O 1
ATOM 727 N N . ALA A 1 92 ? -15.145 -1.952 -5.602 1.00 80.00 92 ALA A N 1
ATOM 728 C CA . ALA A 1 92 ? -15.212 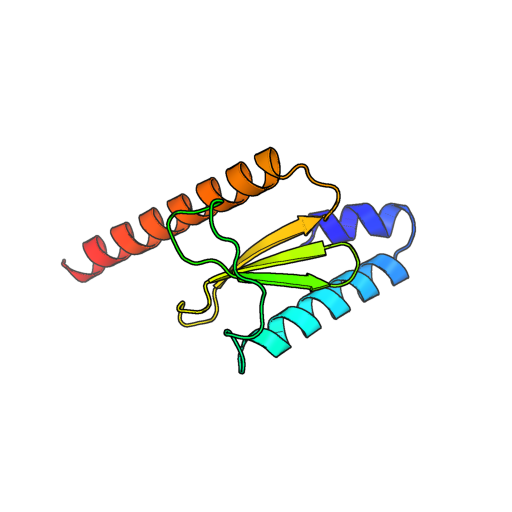-3.401 -5.816 1.00 80.00 92 ALA A CA 1
ATOM 729 C C . ALA A 1 92 ? -15.283 -4.192 -4.496 1.00 80.00 92 ALA A C 1
ATOM 731 O O . ALA A 1 92 ? -15.976 -5.208 -4.395 1.00 80.00 92 ALA A O 1
ATOM 732 N N . ARG A 1 93 ? -14.596 -3.716 -3.448 1.00 82.19 93 ARG A N 1
ATOM 733 C CA . ARG A 1 93 ? -14.708 -4.328 -2.122 1.00 82.19 93 ARG A CA 1
ATOM 734 C C . ARG A 1 93 ? -16.065 -4.073 -1.487 1.00 82.19 93 ARG A C 1
ATOM 736 O O . ARG A 1 93 ? -16.614 -5.003 -0.911 1.00 82.19 93 ARG A O 1
ATOM 743 N N . LEU A 1 94 ? -16.577 -2.846 -1.555 1.00 73.69 94 LEU A N 1
ATOM 744 C CA . LEU A 1 94 ? -17.884 -2.519 -0.980 1.00 73.69 94 LEU A CA 1
ATOM 745 C C . LEU A 1 94 ? -18.996 -3.346 -1.624 1.00 73.69 94 LEU A C 1
ATOM 747 O O . LEU A 1 94 ? -19.878 -3.816 -0.920 1.00 73.69 94 LEU A O 1
ATOM 751 N N . GLU A 1 95 ? -18.922 -3.579 -2.931 1.00 70.50 95 GLU A N 1
ATOM 752 C CA . GLU A 1 95 ? -19.854 -4.453 -3.645 1.00 70.50 95 GLU A CA 1
ATOM 753 C C . GLU A 1 95 ? -19.747 -5.908 -3.169 1.00 70.50 95 GLU A C 1
ATOM 755 O O . GLU A 1 95 ? -20.757 -6.544 -2.884 1.00 70.50 95 GLU A O 1
ATOM 760 N N . THR A 1 96 ? -18.525 -6.415 -2.984 1.00 74.12 96 THR A N 1
ATOM 761 C CA . THR A 1 96 ? -18.306 -7.767 -2.441 1.00 74.12 96 THR A CA 1
ATOM 762 C C . THR A 1 96 ? -18.830 -7.895 -1.006 1.00 74.12 96 THR A C 1
ATOM 764 O O . THR A 1 96 ? -19.489 -8.879 -0.684 1.00 74.12 96 THR A O 1
ATOM 767 N N . GLU A 1 97 ? -18.559 -6.900 -0.151 1.00 76.31 97 GLU A N 1
ATOM 768 C CA . GLU A 1 97 ? -19.081 -6.838 1.218 1.00 76.31 97 GLU A CA 1
ATOM 769 C C . GLU A 1 97 ? -20.618 -6.785 1.184 1.00 76.31 97 GLU A C 1
ATOM 771 O O . GLU A 1 97 ? -21.254 -7.614 1.812 1.00 76.31 97 GLU A O 1
ATOM 776 N N . CYS A 1 98 ? -21.234 -5.908 0.390 1.00 67.81 98 CYS A N 1
ATOM 777 C CA . CYS A 1 98 ? -22.694 -5.801 0.277 1.00 67.81 98 CYS A CA 1
ATOM 778 C C . CYS A 1 98 ? -23.345 -7.124 -0.163 1.00 67.81 98 CYS A C 1
ATOM 780 O O . CYS A 1 98 ? -24.278 -7.603 0.480 1.00 67.81 98 CYS A O 1
ATOM 782 N N . ASN A 1 99 ? -22.794 -7.763 -1.199 1.00 70.00 99 ASN A N 1
ATOM 783 C CA . ASN A 1 99 ? -23.295 -9.041 -1.703 1.00 70.00 99 ASN A CA 1
ATOM 784 C C . ASN A 1 99 ? -23.187 -10.153 -0.652 1.00 70.00 99 ASN A C 1
ATOM 786 O O . ASN A 1 99 ? -24.072 -10.997 -0.558 1.00 70.00 99 ASN A O 1
ATOM 790 N N . GLN A 1 100 ? -22.126 -10.157 0.161 1.00 68.88 100 GLN A N 1
ATOM 791 C CA . GLN A 1 100 ? -21.989 -11.121 1.252 1.00 68.88 100 GLN A CA 1
ATOM 792 C C . GLN A 1 100 ? -23.084 -10.936 2.314 1.00 68.88 100 GLN A C 1
ATOM 794 O O . GLN A 1 100 ? -23.651 -11.919 2.782 1.00 68.88 100 GLN A O 1
ATOM 799 N N . TRP A 1 101 ? -23.434 -9.691 2.647 1.00 63.88 101 TRP A N 1
ATOM 800 C CA . TRP A 1 101 ? -24.493 -9.409 3.620 1.00 63.88 101 TRP A CA 1
ATOM 801 C C . TRP A 1 101 ? -25.875 -9.841 3.106 1.00 63.88 101 TRP A C 1
ATOM 803 O O . TRP A 1 101 ? -26.690 -10.312 3.891 1.00 63.88 101 TRP A O 1
ATOM 813 N N . GLU A 1 102 ? -26.147 -9.739 1.800 1.00 63.56 102 GLU A N 1
ATOM 814 C CA . GLU A 1 102 ? -27.391 -10.260 1.205 1.00 63.56 102 GLU A CA 1
ATOM 815 C C . GLU A 1 102 ? -27.492 -11.792 1.246 1.00 63.56 102 GLU A C 1
ATOM 817 O O . GLU A 1 102 ? -28.597 -12.335 1.308 1.00 63.56 102 GLU A O 1
ATOM 822 N N . VAL A 1 103 ? -26.357 -12.495 1.194 1.00 68.69 103 VAL A N 1
ATOM 823 C CA . VAL A 1 103 ? -26.301 -13.959 1.310 1.00 68.69 103 VAL A CA 1
ATOM 824 C C . VAL A 1 103 ? -26.511 -14.396 2.759 1.00 68.69 103 VAL A C 1
ATOM 826 O O . VAL A 1 103 ? -27.284 -15.316 2.992 1.00 68.69 103 VAL A O 1
ATOM 829 N N . ASP A 1 104 ? -25.891 -13.709 3.723 1.00 64.06 104 ASP A N 1
ATOM 830 C CA . ASP A 1 104 ? -25.992 -14.029 5.156 1.00 64.06 104 ASP A CA 1
ATOM 831 C C . ASP A 1 104 ? -27.391 -13.742 5.754 1.00 64.06 104 ASP A C 1
ATOM 833 O O . ASP A 1 104 ? -27.713 -14.213 6.845 1.00 64.06 104 ASP A O 1
ATOM 837 N N . LEU A 1 105 ? -28.230 -12.963 5.058 1.00 62.34 105 LEU A N 1
ATOM 838 C CA . LEU A 1 105 ? -29.608 -12.628 5.452 1.00 62.34 105 LEU A CA 1
ATOM 839 C C . LEU A 1 105 ? -30.684 -13.558 4.846 1.00 62.34 105 LEU A C 1
ATOM 841 O O . LEU A 1 105 ? -31.876 -13.309 5.049 1.00 62.34 105 LEU A O 1
ATOM 845 N N . ARG A 1 106 ? -30.292 -14.604 4.108 1.00 52.28 106 ARG A N 1
ATOM 846 C CA . ARG A 1 106 ? -31.181 -15.647 3.560 1.00 52.28 106 ARG A CA 1
ATOM 847 C C . ARG A 1 106 ? -31.005 -16.975 4.286 1.00 52.28 106 ARG A C 1
ATOM 849 O O . ARG A 1 106 ? -32.026 -17.690 4.386 1.00 52.28 106 ARG A O 1
#

Foldseek 3Di:
DVVQLVVPVVPPNVVSVVQVVQVVVVVVVCQVPVPPFCFDPPLEPAGWGWDDRPQWIFIWHSPDVR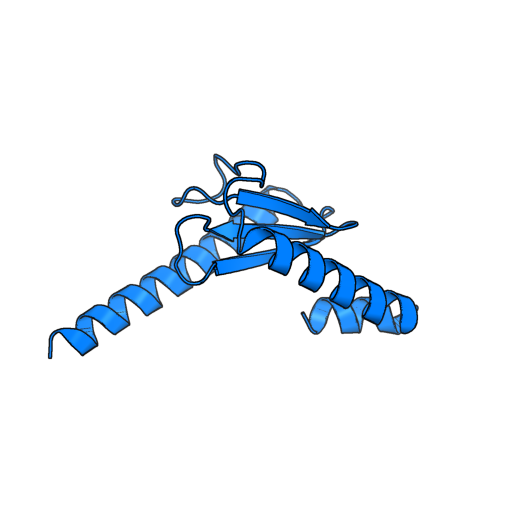TGTQDIHGNPDDSVVVSVSSHVSVVVVVVVVVVVVVVVVD

pLDDT: mean 86.3, std 9.96, range [52.28, 96.69]

Radius of gyration: 15.25 Å; Cα contacts (8 Å, |Δi|>4): 119; chains: 1; bounding box: 49×29×32 Å

Solvent-accessible surface area (backbone atoms only — not comparable to full-atom values): 6033 Å² total; per-residue (Å²): 110,64,70,60,35,57,63,37,37,77,80,36,54,71,60,18,54,50,51,52,52,50,48,52,50,54,55,58,59,33,67,88,43,45,78,76,38,48,74,45,81,89,49,50,95,59,82,31,25,31,46,75,49,90,65,31,34,38,34,27,36,56,86,42,85,72,73,39,74,73,45,80,41,58,64,85,55,52,72,70,58,50,28,53,55,52,37,55,50,52,51,57,49,52,52,53,52,53,55,49,54,61,57,76,76,108

Nearest PDB structures (foldseek):
  7ycu-assembly1_C-2  TM=8.399E-01  e=5.278E-02  Pseudoalteromonas rubra
  3ris-assembly6_B  TM=4.242E-01  e=1.195E+00  Homo sapiens
  3kye-assembly2_C  TM=3.892E-01  e=1.274E+00  Streptomyces avermitilis MA-4680 = NBRC 14893
  4wlq-assembly1_A  TM=4.221E-01  e=1.542E+00  Mus musculus
  1w5r-assembly1_B  TM=5.923E-01  e=7.107E+00  Mycolicibacterium smegmatis

Secondary structure (DSSP, 8-state):
-HHHHHHHHTT-HHHHHHHHHHHHHHHHHHTT-TTSSEE-TTS-SS--EEEEETTEEEEEETT-SS-EEEEEEETTS-HHHHHHHHHHHHHHHHHHHHHHHHHHT-

Mean predicted aligned error: 5.51 Å

Sequence (106 aa):
MDEIWEFIRADNLDAADRTIAEILSGIRTLVPFPGQGHRCPDLTSRPLRSILVREYLIAYAPDAKPLWVVAVIHG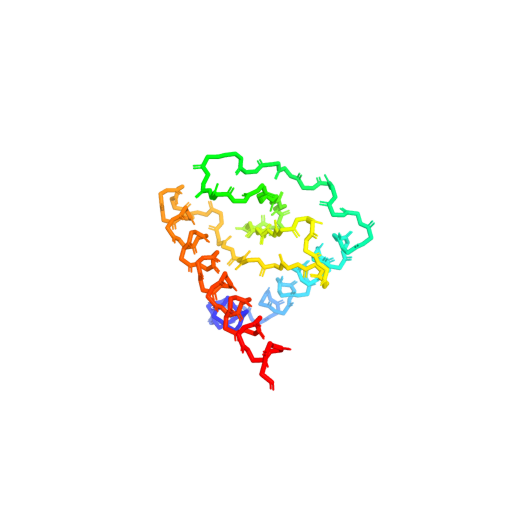RCSPRVMAAILRSREYARLETECNQWEVDLR